Protein AF-A0A7S3Y9H9-F1 (afdb_monomer)

Mean predicted aligned error: 19.52 Å

Structure (mmCIF, N/CA/C/O backbone):
data_AF-A0A7S3Y9H9-F1
#
_entry.id   AF-A0A7S3Y9H9-F1
#
loop_
_atom_site.group_PDB
_atom_site.id
_atom_site.type_symbol
_atom_site.label_atom_id
_atom_site.label_alt_id
_atom_site.label_comp_id
_atom_site.label_asym_id
_atom_site.label_entity_id
_atom_site.label_seq_id
_atom_site.pdbx_PDB_ins_code
_atom_site.Cartn_x
_atom_site.Cartn_y
_atom_site.Cartn_z
_atom_site.occupancy
_atom_site.B_iso_or_equiv
_atom_site.auth_seq_id
_atom_site.auth_comp_id
_atom_site.auth_asym_id
_atom_site.auth_atom_id
_atom_site.pdbx_PDB_model_num
ATOM 1 N N . ALA A 1 1 ? 0.035 -16.323 -40.260 1.00 62.28 1 ALA A N 1
ATOM 2 C CA . ALA A 1 1 ? 1.229 -15.879 -39.501 1.00 62.28 1 ALA A CA 1
ATOM 3 C C . ALA A 1 1 ? 1.495 -14.368 -39.614 1.00 62.28 1 ALA A C 1
ATOM 5 O O . ALA A 1 1 ? 1.525 -13.702 -38.590 1.00 62.28 1 ALA A O 1
ATOM 6 N N . ALA A 1 2 ? 1.652 -13.797 -40.819 1.00 71.00 2 ALA A N 1
ATOM 7 C CA . ALA A 1 2 ? 1.959 -12.364 -40.986 1.00 71.00 2 ALA A CA 1
ATOM 8 C C . ALA A 1 2 ? 0.822 -11.409 -40.556 1.00 71.00 2 ALA A C 1
ATOM 10 O O . ALA A 1 2 ? 1.092 -10.359 -39.986 1.00 71.00 2 ALA A O 1
ATOM 11 N N . A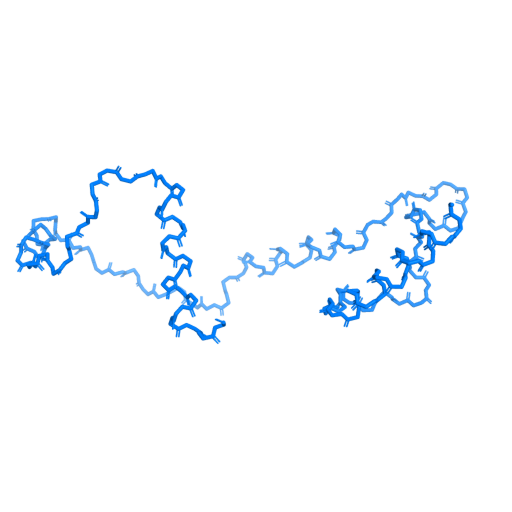LA A 1 3 ? -0.442 -11.785 -40.783 1.00 74.94 3 ALA A N 1
ATOM 12 C CA . ALA A 1 3 ? -1.603 -11.001 -40.348 1.00 74.94 3 ALA A CA 1
ATOM 13 C C . ALA A 1 3 ? -1.693 -10.898 -38.815 1.00 74.94 3 ALA A C 1
ATOM 15 O O . ALA A 1 3 ? -1.714 -9.794 -38.288 1.00 74.94 3 ALA A O 1
ATOM 16 N N . VAL A 1 4 ? -1.586 -12.035 -38.121 1.00 76.75 4 VAL A N 1
ATOM 17 C CA . VAL A 1 4 ? -1.573 -12.121 -36.648 1.00 76.75 4 VAL A CA 1
ATOM 18 C C . VAL A 1 4 ? -0.434 -11.297 -36.039 1.00 76.75 4 VAL A C 1
ATOM 20 O O . VAL A 1 4 ? -0.627 -10.609 -35.046 1.00 76.75 4 VAL A O 1
ATOM 23 N N . ARG A 1 5 ? 0.756 -11.296 -36.662 1.00 70.69 5 ARG A N 1
ATOM 24 C CA . ARG A 1 5 ? 1.881 -10.453 -36.215 1.00 70.69 5 ARG A CA 1
ATOM 25 C C . ARG A 1 5 ? 1.589 -8.955 -36.335 1.00 70.69 5 ARG A C 1
ATOM 27 O O . ARG A 1 5 ? 2.004 -8.197 -35.466 1.00 70.69 5 ARG A O 1
ATOM 34 N N . ARG A 1 6 ? 0.895 -8.520 -37.393 1.00 79.62 6 ARG A N 1
ATOM 35 C CA . ARG A 1 6 ? 0.515 -7.106 -37.574 1.00 79.62 6 ARG A CA 1
ATOM 36 C C . ARG A 1 6 ? -0.549 -6.677 -36.577 1.00 79.62 6 ARG A C 1
ATOM 38 O O . ARG A 1 6 ? -0.450 -5.588 -36.030 1.00 79.62 6 ARG A O 1
ATOM 45 N N . GLU A 1 7 ? -1.519 -7.543 -36.328 1.00 80.50 7 GLU A N 1
ATOM 46 C CA . GLU A 1 7 ? -2.585 -7.307 -35.360 1.00 80.50 7 GLU A CA 1
ATOM 47 C C . GLU A 1 7 ? -2.033 -7.229 -33.933 1.00 80.50 7 GLU A C 1
ATOM 49 O O . GLU A 1 7 ? -2.288 -6.255 -33.232 1.00 80.50 7 GLU A O 1
ATOM 54 N N . ALA A 1 8 ? -1.155 -8.162 -33.552 1.00 73.44 8 ALA A N 1
ATOM 55 C CA . ALA A 1 8 ? -0.453 -8.116 -32.273 1.00 73.44 8 ALA A CA 1
ATOM 56 C C . ALA A 1 8 ? 0.400 -6.845 -32.123 1.00 73.44 8 ALA A C 1
ATOM 58 O O . ALA A 1 8 ? 0.405 -6.236 -31.060 1.00 73.44 8 ALA A O 1
ATOM 59 N N . ALA A 1 9 ? 1.090 -6.407 -33.182 1.00 74.88 9 ALA A N 1
ATOM 60 C CA . ALA A 1 9 ? 1.891 -5.183 -33.155 1.00 74.88 9 ALA A CA 1
ATOM 61 C C . ALA A 1 9 ? 1.039 -3.905 -33.067 1.00 74.88 9 ALA A C 1
ATOM 63 O O . ALA A 1 9 ? 1.452 -2.948 -32.414 1.00 74.88 9 ALA A O 1
ATOM 64 N N . ALA A 1 10 ? -0.129 -3.878 -33.716 1.00 78.94 10 ALA A N 1
ATOM 65 C CA . ALA A 1 10 ? -1.079 -2.774 -33.612 1.00 78.94 10 ALA A CA 1
ATOM 66 C C . ALA A 1 10 ? -1.677 -2.704 -32.202 1.00 78.94 10 ALA A C 1
ATOM 68 O O . ALA A 1 10 ? -1.693 -1.636 -31.594 1.00 78.94 10 ALA A O 1
ATOM 69 N N . TRP A 1 11 ? -2.068 -3.858 -31.657 1.00 77.06 11 TRP A N 1
ATOM 70 C CA . TRP A 1 11 ? -2.565 -3.983 -30.292 1.00 77.06 11 TRP A CA 1
ATOM 71 C C . TRP A 1 11 ? -1.518 -3.534 -29.263 1.00 77.06 11 TRP A C 1
ATOM 73 O O . TRP A 1 11 ? -1.829 -2.711 -28.404 1.00 77.06 11 TRP A O 1
ATOM 83 N N . LEU A 1 12 ? -0.262 -3.985 -29.395 1.00 75.81 12 LEU A N 1
ATOM 84 C CA . LEU A 1 12 ? 0.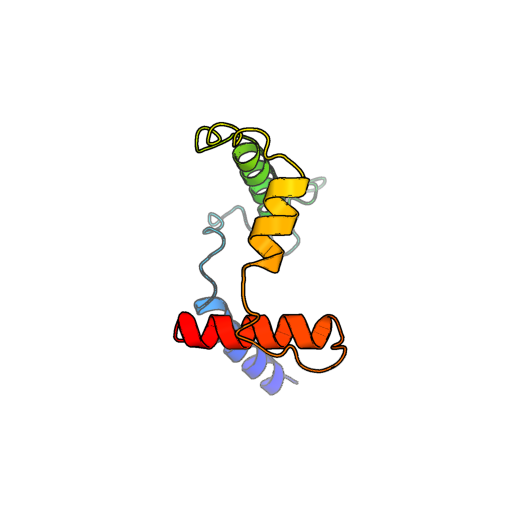825 -3.596 -28.490 1.00 75.81 12 LEU A CA 1
ATOM 85 C C . LEU A 1 12 ? 1.060 -2.082 -28.501 1.00 75.81 12 LEU A C 1
ATOM 87 O O . LEU A 1 12 ? 1.324 -1.497 -27.461 1.00 75.81 12 LEU A O 1
ATOM 91 N N . ARG A 1 13 ? 0.968 -1.449 -29.675 1.00 74.00 13 ARG A N 1
ATOM 92 C CA . ARG A 1 13 ? 1.229 -0.015 -29.837 1.00 74.00 13 ARG A CA 1
ATOM 93 C C . ARG A 1 13 ? 0.201 0.829 -29.085 1.00 74.00 13 ARG A C 1
ATOM 95 O O . ARG A 1 13 ? 0.591 1.662 -28.281 1.00 74.00 13 ARG A O 1
ATOM 102 N N . VAL A 1 14 ? -1.083 0.511 -29.255 1.00 77.12 14 VAL A N 1
ATOM 103 C CA . VAL A 1 14 ? -2.187 1.172 -28.537 1.00 77.12 14 VAL A CA 1
ATOM 104 C C . VAL A 1 14 ? -2.022 1.047 -27.021 1.00 77.12 14 VAL A C 1
ATOM 106 O O . VAL A 1 14 ? -2.234 2.009 -26.293 1.00 77.12 14 VAL A O 1
ATOM 109 N N . HIS A 1 15 ? -1.608 -0.125 -26.537 1.00 66.56 15 HIS A N 1
ATOM 110 C CA . HIS A 1 15 ? -1.488 -0.362 -25.098 1.00 66.56 15 HIS A CA 1
ATOM 111 C C . HIS A 1 15 ? -0.224 0.259 -24.499 1.00 66.56 15 HIS A C 1
ATOM 113 O O . HIS A 1 15 ? -0.247 0.688 -23.349 1.00 66.56 15 HIS A O 1
ATOM 119 N N . LEU A 1 16 ? 0.867 0.350 -25.264 1.00 65.81 16 LEU A N 1
ATOM 120 C CA . LEU A 1 16 ? 2.094 1.011 -24.818 1.00 65.81 16 LEU A CA 1
ATOM 121 C C . LEU A 1 16 ? 1.962 2.540 -24.784 1.00 65.81 16 LEU A C 1
ATOM 123 O O . LEU A 1 16 ? 2.590 3.160 -23.931 1.00 65.81 16 LEU A O 1
ATOM 127 N N . ASP A 1 17 ? 1.106 3.133 -25.623 1.00 61.97 17 ASP A N 1
ATOM 128 C CA . ASP A 1 17 ? 0.815 4.576 -25.606 1.00 61.97 17 ASP A CA 1
ATOM 129 C C . ASP A 1 17 ? 0.089 5.027 -24.320 1.00 61.97 17 ASP A C 1
ATOM 131 O O . ASP A 1 17 ? 0.054 6.215 -24.003 1.00 61.97 17 ASP A O 1
ATOM 135 N N . HIS A 1 18 ? -0.503 4.093 -23.565 1.00 57.78 18 HIS A N 1
ATOM 136 C CA . HIS A 1 18 ? -1.203 4.364 -22.301 1.00 57.78 18 HIS A CA 1
ATOM 137 C C . HIS A 1 18 ? -0.352 4.067 -21.064 1.00 57.78 18 HIS A C 1
ATOM 139 O O . HIS A 1 18 ? -0.735 4.426 -19.949 1.00 57.78 18 HIS A O 1
ATOM 145 N N . VAL A 1 19 ? 0.814 3.441 -21.241 1.00 57.06 19 VAL A N 1
ATOM 146 C CA . VAL A 1 19 ? 1.775 3.276 -20.154 1.00 57.06 19 VAL A CA 1
ATOM 147 C C . VAL A 1 19 ? 2.535 4.596 -20.024 1.00 57.06 19 VAL A C 1
ATOM 149 O O . VAL A 1 19 ? 3.247 4.967 -20.959 1.00 57.06 19 VAL A O 1
ATOM 152 N N . PRO A 1 20 ? 2.433 5.325 -18.894 1.00 50.91 20 PRO A N 1
ATOM 153 C CA . PRO A 1 20 ? 3.272 6.494 -18.680 1.00 50.91 20 PRO A CA 1
ATOM 154 C C . PRO A 1 20 ? 4.726 6.053 -18.831 1.00 50.91 20 PRO A C 1
ATOM 156 O O . PRO A 1 20 ? 5.171 5.139 -18.133 1.00 50.91 20 PRO A O 1
ATOM 159 N N . ALA A 1 21 ? 5.435 6.659 -19.789 1.00 52.03 21 ALA A N 1
ATOM 160 C CA . ALA A 1 21 ? 6.800 6.288 -20.125 1.00 52.03 21 ALA A CA 1
ATOM 161 C C . ALA A 1 21 ? 7.615 6.157 -18.834 1.00 52.03 21 ALA A C 1
ATOM 163 O O . ALA A 1 21 ? 7.779 7.126 -18.084 1.00 52.03 21 ALA A O 1
ATOM 164 N N . LEU A 1 22 ? 8.115 4.953 -18.550 1.00 51.25 22 LEU A N 1
ATOM 165 C CA . LEU A 1 22 ? 9.048 4.704 -17.457 1.00 51.25 22 LEU A CA 1
ATOM 166 C C . LEU A 1 22 ? 10.397 5.351 -17.819 1.00 51.25 22 LEU A C 1
ATOM 168 O O . LEU A 1 22 ? 11.373 4.668 -18.084 1.00 51.25 22 LEU A O 1
ATOM 172 N N . ALA A 1 23 ? 10.437 6.687 -17.781 1.00 48.81 23 ALA A N 1
ATOM 173 C CA . ALA A 1 23 ? 11.408 7.584 -18.417 1.00 48.81 23 ALA A CA 1
ATOM 174 C C . ALA A 1 23 ? 11.599 7.392 -19.934 1.00 48.81 23 ALA A C 1
ATOM 176 O O . ALA A 1 23 ? 11.601 6.268 -20.432 1.00 48.81 23 ALA A O 1
ATOM 177 N N . PRO A 1 24 ? 11.835 8.487 -20.678 1.00 50.91 24 PRO A N 1
ATOM 178 C CA . PRO A 1 24 ? 12.507 8.373 -21.961 1.00 50.91 24 PRO A CA 1
ATOM 179 C C . PRO A 1 24 ? 13.876 7.730 -21.715 1.00 50.91 24 PRO A C 1
ATOM 181 O O . PRO A 1 24 ? 14.655 8.213 -20.894 1.00 50.91 24 PRO A O 1
ATOM 184 N N . VAL A 1 25 ? 14.156 6.610 -22.381 1.00 53.72 25 VAL A N 1
ATOM 185 C CA . VAL A 1 25 ? 15.542 6.166 -22.512 1.00 53.72 25 VAL A CA 1
ATOM 186 C C . VAL A 1 25 ? 16.162 7.083 -23.554 1.00 53.72 25 VAL A C 1
ATOM 188 O O . VAL A 1 25 ? 15.656 7.154 -24.675 1.00 53.72 25 VAL A O 1
ATOM 191 N N . GLU A 1 26 ? 17.204 7.820 -23.174 1.00 54.81 26 GLU A N 1
ATOM 192 C CA . GLU A 1 26 ? 17.926 8.699 -24.092 1.00 54.81 26 GLU A CA 1
ATOM 193 C C . GLU A 1 26 ? 18.312 7.910 -25.359 1.00 54.81 26 GLU A C 1
ATOM 195 O O . GLU A 1 26 ? 18.782 6.765 -25.250 1.00 54.81 26 GLU A O 1
ATOM 200 N N . PRO A 1 27 ? 18.080 8.460 -26.567 1.00 48.84 27 PRO A N 1
ATOM 201 C CA . PRO A 1 27 ? 18.348 7.771 -27.824 1.00 48.84 27 PRO A CA 1
ATOM 202 C C . PRO A 1 27 ? 19.857 7.517 -27.966 1.00 48.84 27 PRO A C 1
ATOM 204 O O . PRO A 1 27 ? 20.621 8.361 -28.418 1.00 48.84 27 PRO A O 1
ATOM 207 N N . GLY A 1 28 ? 20.286 6.336 -27.521 1.00 52.94 28 GLY A N 1
ATOM 208 C CA . GLY A 1 28 ? 21.687 5.914 -27.423 1.00 52.94 28 GLY A CA 1
ATOM 209 C C . GLY A 1 28 ? 21.958 4.936 -26.272 1.00 52.94 28 GLY A C 1
ATOM 210 O O . GLY A 1 28 ? 22.958 4.218 -26.297 1.00 52.94 28 GLY A O 1
ATOM 211 N N . GLU A 1 29 ? 21.063 4.862 -25.283 1.00 54.69 29 GLU A N 1
ATOM 212 C CA . GLU A 1 29 ? 21.235 4.030 -24.081 1.00 54.69 29 GLU A CA 1
ATOM 213 C C . GLU A 1 29 ? 20.363 2.758 -24.087 1.00 54.69 29 GLU A C 1
ATOM 215 O O . GLU A 1 29 ? 20.616 1.819 -23.330 1.00 54.69 29 GLU A O 1
ATOM 220 N N . TRP A 1 30 ? 19.368 2.683 -24.978 1.00 55.78 30 TRP A N 1
ATOM 221 C CA . TRP A 1 30 ? 18.503 1.513 -25.123 1.00 55.78 30 TRP A CA 1
ATOM 222 C C . TRP A 1 30 ? 19.077 0.499 -26.118 1.00 55.78 30 TRP A C 1
ATOM 224 O O . TRP A 1 30 ? 19.083 0.728 -27.327 1.00 55.78 30 TRP A O 1
ATOM 234 N N . TRP A 1 31 ? 19.512 -0.654 -25.608 1.00 60.81 31 TRP A N 1
ATOM 235 C CA . TRP A 1 31 ? 19.933 -1.801 -26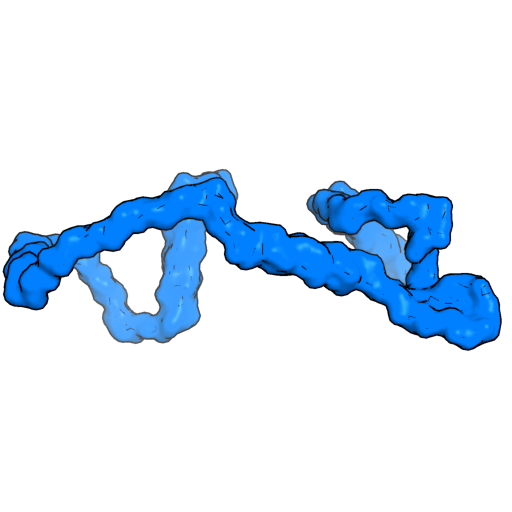.415 1.00 60.81 31 TRP A CA 1
ATOM 236 C C . TRP A 1 31 ? 18.896 -2.923 -26.262 1.00 60.81 31 TRP A C 1
ATOM 238 O O . TRP A 1 31 ? 18.692 -3.374 -25.134 1.00 60.81 31 TRP A O 1
ATOM 248 N N . PRO A 1 32 ? 18.261 -3.416 -27.344 1.00 57.88 32 PRO A N 1
ATOM 249 C CA . PRO A 1 32 ? 17.237 -4.467 -27.257 1.00 57.88 32 PRO A CA 1
ATOM 250 C C . PRO A 1 32 ? 17.727 -5.760 -26.587 1.00 57.88 32 PRO A C 1
ATOM 252 O O . PRO A 1 32 ? 16.953 -6.456 -25.941 1.00 57.88 32 PRO A O 1
ATOM 255 N N . GLU A 1 33 ? 19.024 -6.059 -26.698 1.00 61.50 33 GLU A N 1
ATOM 256 C CA . GLU A 1 33 ? 19.671 -7.219 -26.063 1.00 61.50 33 GLU A CA 1
ATOM 257 C C . GLU A 1 33 ? 20.342 -6.876 -24.716 1.00 61.50 33 GLU A C 1
ATOM 259 O O . GLU A 1 33 ? 21.021 -7.708 -24.112 1.00 61.50 33 GLU A O 1
ATOM 264 N N . GLY A 1 34 ? 20.214 -5.625 -24.260 1.00 57.25 34 GLY A N 1
ATOM 265 C CA . GLY A 1 34 ? 20.862 -5.082 -23.062 1.00 57.25 34 GLY A CA 1
ATOM 266 C C . GLY A 1 34 ? 22.394 -5.046 -23.110 1.00 57.25 34 GLY A C 1
ATOM 267 O O . GLY A 1 34 ? 23.025 -4.740 -22.100 1.00 57.25 34 GLY A O 1
ATOM 268 N N . ARG A 1 35 ? 23.004 -5.344 -24.264 1.00 58.62 35 ARG A N 1
ATOM 269 C CA . ARG A 1 35 ? 24.446 -5.233 -24.516 1.00 58.62 35 ARG A CA 1
ATOM 270 C C . ARG A 1 35 ? 24.715 -4.067 -25.461 1.00 58.62 35 ARG A C 1
ATOM 272 O O . ARG A 1 35 ? 24.176 -4.028 -26.561 1.00 58.62 35 ARG A O 1
ATOM 279 N N . GLY A 1 36 ? 25.564 -3.136 -25.032 1.00 61.88 36 GLY A N 1
ATOM 280 C CA . GLY A 1 36 ? 26.093 -2.094 -25.913 1.00 61.88 36 GLY A CA 1
ATOM 281 C C . GLY A 1 36 ? 27.034 -2.660 -26.992 1.00 61.88 36 GLY A C 1
ATOM 282 O O . GLY A 1 36 ? 27.48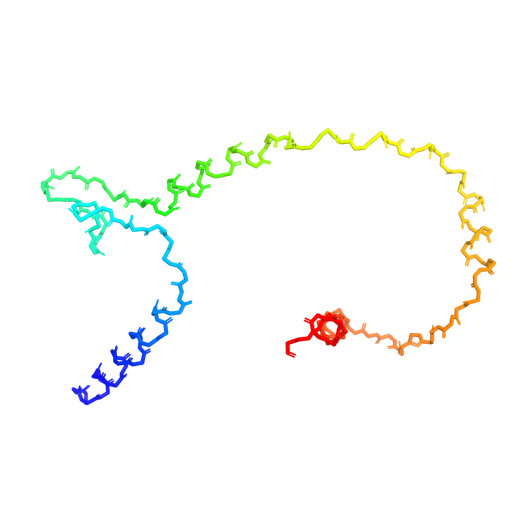1 -3.803 -26.878 1.00 61.88 36 GLY A O 1
ATOM 283 N N . PRO A 1 37 ? 27.377 -1.877 -28.030 1.00 57.72 37 PRO A N 1
AT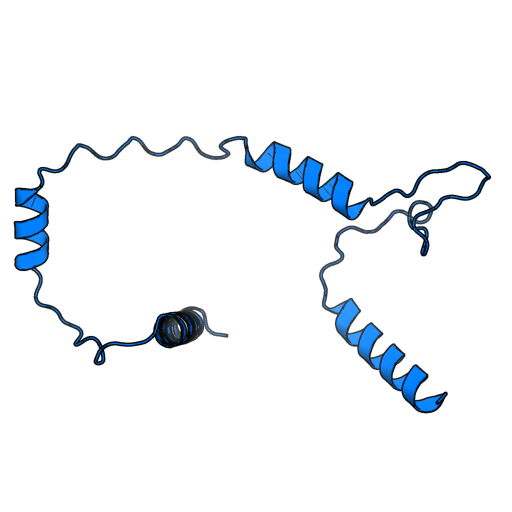OM 284 C CA . PRO A 1 37 ? 28.213 -2.322 -29.134 1.00 57.72 37 PRO A CA 1
ATOM 285 C C . PRO A 1 37 ? 29.659 -2.507 -28.658 1.00 57.72 37 PRO A C 1
ATOM 287 O O . PRO A 1 37 ? 30.264 -1.599 -28.087 1.00 57.72 37 PRO A O 1
ATOM 290 N N . GLY A 1 38 ? 30.215 -3.696 -28.902 1.00 59.06 38 GLY A N 1
ATOM 291 C CA . GLY A 1 38 ? 31.623 -4.022 -28.670 1.00 59.06 38 GLY A CA 1
ATOM 292 C C . GLY A 1 38 ? 31.845 -5.344 -27.917 1.00 59.06 38 GLY A C 1
ATOM 293 O O . GLY A 1 38 ? 31.009 -5.753 -27.107 1.00 59.06 38 GLY A O 1
ATOM 294 N N . PRO A 1 39 ? 32.974 -6.035 -28.159 1.00 54.56 39 PRO A N 1
ATOM 295 C CA . PRO A 1 39 ? 33.309 -7.261 -27.445 1.00 54.56 39 PRO A CA 1
ATOM 296 C C . PRO A 1 39 ? 33.568 -6.971 -25.955 1.00 54.56 39 PRO A C 1
ATOM 298 O O . PRO A 1 39 ? 34.315 -6.059 -25.610 1.00 54.56 39 PRO A O 1
ATOM 301 N N . GLY A 1 40 ? 32.943 -7.752 -25.067 1.00 62.91 40 GLY A N 1
ATOM 302 C CA . GLY A 1 40 ? 33.197 -7.712 -23.618 1.00 62.91 40 GLY A CA 1
ATOM 303 C C . GLY A 1 40 ? 32.313 -6.775 -22.781 1.00 62.91 40 GLY A C 1
ATOM 304 O O . GLY A 1 40 ? 32.562 -6.631 -21.586 1.00 62.91 40 GLY A O 1
ATOM 305 N N . ARG A 1 41 ? 31.274 -6.146 -23.347 1.00 64.31 41 ARG A N 1
ATOM 306 C CA . ARG A 1 41 ? 30.358 -5.289 -22.569 1.00 64.31 41 ARG A CA 1
ATOM 307 C C . ARG A 1 41 ? 29.254 -6.119 -21.896 1.00 64.31 41 ARG A C 1
ATOM 309 O O . ARG A 1 41 ? 28.549 -6.886 -22.550 1.00 64.31 41 ARG A O 1
ATOM 316 N N . GLN A 1 42 ? 29.148 -5.975 -20.573 1.00 65.00 42 GLN A N 1
ATOM 317 C CA . GLN A 1 42 ? 28.179 -6.664 -19.714 1.00 65.00 42 GLN A CA 1
ATOM 318 C C . GLN A 1 42 ? 26.756 -6.139 -19.946 1.00 65.00 42 GLN A C 1
ATOM 320 O O . GLN A 1 42 ? 26.568 -4.996 -20.362 1.00 65.00 42 GLN A O 1
ATOM 325 N N . PHE A 1 43 ? 25.763 -6.989 -19.681 1.00 69.44 43 PHE A N 1
ATOM 326 C CA . PHE A 1 43 ? 24.355 -6.606 -19.724 1.00 69.44 43 PHE A CA 1
ATOM 327 C C . PHE A 1 43 ? 24.087 -5.470 -18.730 1.00 69.44 43 PHE A C 1
ATOM 329 O O . PHE A 1 43 ? 24.442 -5.592 -17.556 1.00 69.44 43 PHE A O 1
ATOM 336 N N . ARG A 1 44 ? 23.449 -4.391 -19.190 1.00 69.88 44 ARG A N 1
ATOM 337 C CA . ARG A 1 44 ? 23.064 -3.254 -18.349 1.00 69.88 44 ARG A CA 1
ATOM 338 C C . ARG A 1 44 ? 21.546 -3.116 -18.319 1.00 69.88 44 ARG A C 1
ATOM 340 O O . ARG A 1 44 ? 20.919 -2.970 -19.365 1.00 69.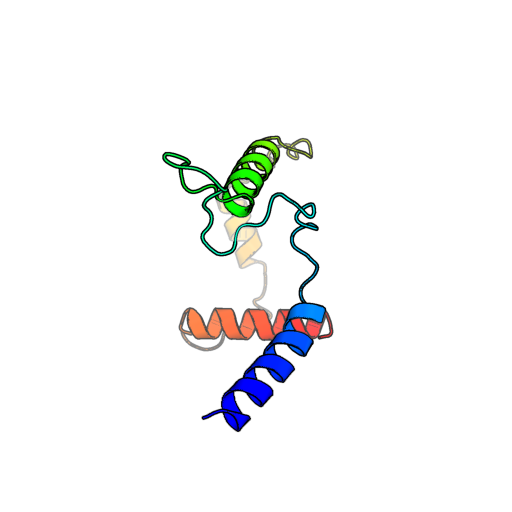88 44 ARG A O 1
ATOM 347 N N . ASN A 1 45 ? 20.963 -3.150 -17.120 1.00 76.31 45 ASN A N 1
ATOM 348 C CA . ASN A 1 45 ? 19.525 -2.992 -16.913 1.00 76.31 45 ASN A CA 1
ATOM 349 C C . ASN A 1 45 ? 19.223 -1.598 -16.331 1.00 76.31 45 ASN A C 1
ATOM 351 O O . ASN A 1 45 ? 19.241 -1.440 -15.108 1.00 76.31 45 ASN A O 1
ATOM 355 N N . PRO A 1 46 ? 18.919 -0.592 -17.172 1.00 73.19 46 PRO A N 1
ATOM 356 C CA . PRO A 1 46 ? 18.674 0.773 -16.706 1.00 73.19 46 PRO A CA 1
ATOM 357 C C . PRO A 1 46 ? 17.445 0.872 -15.788 1.00 73.19 46 PRO A C 1
ATOM 359 O O . PRO A 1 46 ? 17.411 1.699 -14.877 1.00 73.19 46 PRO A O 1
ATOM 362 N N . SER A 1 47 ? 16.442 0.007 -15.970 1.00 72.44 47 SER A N 1
ATOM 363 C CA . SER A 1 47 ? 15.263 -0.041 -15.100 1.00 72.44 47 SER A CA 1
ATOM 364 C C . SER A 1 47 ? 15.605 -0.543 -13.696 1.00 72.44 47 SER A C 1
ATOM 366 O O . SER A 1 47 ? 15.077 -0.009 -12.721 1.00 72.44 47 SER A O 1
ATOM 368 N N . LEU A 1 48 ? 16.504 -1.526 -13.582 1.00 77.50 48 LEU A N 1
ATOM 369 C CA . LEU A 1 48 ? 16.991 -2.032 -12.297 1.00 77.50 48 LEU A CA 1
ATOM 370 C C . LEU A 1 48 ? 17.855 -0.992 -11.582 1.00 77.50 48 LEU A C 1
ATOM 372 O O . LEU A 1 48 ? 17.617 -0.715 -10.412 1.00 77.50 48 LEU A O 1
ATOM 376 N N . GLU A 1 49 ? 18.800 -0.375 -12.290 1.00 82.00 49 GLU A N 1
ATOM 377 C CA . GLU A 1 49 ? 19.639 0.695 -11.734 1.00 82.00 49 GLU A CA 1
ATOM 378 C C . GLU A 1 49 ? 18.781 1.844 -11.198 1.00 82.00 49 GLU A C 1
ATOM 380 O O . GLU A 1 49 ? 18.966 2.321 -10.075 1.00 82.00 49 GLU A O 1
ATOM 385 N N . ARG A 1 50 ? 17.774 2.254 -11.978 1.00 79.25 50 ARG A N 1
ATOM 386 C CA . ARG A 1 50 ? 16.822 3.272 -11.546 1.00 79.25 50 ARG A CA 1
ATOM 387 C C . ARG A 1 50 ? 16.034 2.799 -10.332 1.00 79.25 50 ARG A C 1
ATOM 389 O O . ARG A 1 50 ? 15.940 3.545 -9.365 1.00 79.25 50 ARG A O 1
ATOM 396 N N . TRP A 1 51 ? 15.492 1.583 -10.344 1.00 74.31 51 TRP A N 1
ATOM 397 C CA . TRP A 1 51 ? 14.778 1.012 -9.200 1.00 74.31 51 TRP A CA 1
ATOM 398 C C . TRP A 1 51 ? 15.618 1.046 -7.917 1.00 74.31 51 TRP A C 1
ATOM 400 O O . TRP A 1 51 ? 15.136 1.506 -6.879 1.00 74.31 51 TRP A O 1
ATOM 410 N N . GLU A 1 52 ? 16.883 0.636 -7.987 1.00 84.56 52 GLU A N 1
ATOM 411 C CA . GLU A 1 52 ? 17.811 0.675 -6.855 1.00 84.56 52 GLU A CA 1
ATOM 412 C C . GLU A 1 52 ? 18.047 2.108 -6.357 1.00 84.56 52 GLU A C 1
ATOM 414 O O . GLU A 1 52 ? 17.940 2.364 -5.152 1.00 84.56 52 GLU A O 1
ATOM 419 N N . ALA A 1 53 ? 18.249 3.065 -7.266 1.00 85.50 53 ALA A N 1
ATOM 420 C CA . ALA A 1 53 ? 18.384 4.480 -6.924 1.00 85.50 53 ALA A CA 1
ATOM 421 C C . ALA A 1 53 ? 17.118 5.045 -6.246 1.00 85.50 53 ALA A C 1
ATOM 423 O O . ALA A 1 53 ? 17.203 5.755 -5.238 1.00 85.50 53 ALA A O 1
ATOM 424 N N . LEU A 1 54 ? 15.924 4.696 -6.741 1.00 80.94 54 LEU A N 1
ATOM 425 C CA . LEU A 1 54 ? 14.658 5.113 -6.128 1.00 80.94 54 LEU A CA 1
ATOM 426 C C . LEU A 1 54 ? 14.428 4.441 -4.768 1.00 80.94 54 LEU A C 1
ATOM 428 O O . LEU A 1 54 ? 13.798 5.025 -3.887 1.00 80.94 54 LEU A O 1
ATOM 432 N N . ARG A 1 55 ? 14.938 3.231 -4.562 1.00 81.62 55 ARG A N 1
ATOM 433 C CA . ARG A 1 55 ? 14.806 2.529 -3.285 1.00 81.62 55 ARG A CA 1
ATOM 434 C C . ARG A 1 55 ? 15.667 3.160 -2.194 1.00 81.62 55 ARG A C 1
ATOM 436 O O . ARG A 1 55 ? 15.253 3.181 -1.035 1.00 81.62 55 ARG A O 1
ATOM 443 N N . LEU A 1 56 ? 16.835 3.698 -2.546 1.00 83.06 56 LEU A N 1
ATOM 444 C CA . LEU A 1 56 ? 17.696 4.415 -1.602 1.00 83.06 56 LEU A CA 1
ATOM 445 C C . LEU A 1 56 ? 17.005 5.664 -1.037 1.00 83.06 56 LEU A C 1
ATOM 447 O O . LEU A 1 56 ? 17.044 5.877 0.173 1.00 83.06 56 LEU A O 1
ATOM 451 N N . ARG A 1 57 ? 16.290 6.433 -1.870 1.00 78.44 57 ARG A N 1
ATOM 452 C CA . ARG A 1 57 ? 15.529 7.612 -1.405 1.00 78.44 57 ARG A CA 1
ATOM 453 C C . ARG A 1 57 ? 14.311 7.255 -0.546 1.00 78.44 57 ARG A C 1
ATOM 455 O O . ARG A 1 57 ? 13.959 8.026 0.332 1.00 78.44 57 ARG A O 1
ATOM 462 N N . TRP A 1 58 ? 13.679 6.096 -0.751 1.00 73.31 58 TRP A N 1
ATOM 463 C CA . TRP A 1 58 ? 12.521 5.671 0.054 1.00 73.31 58 TRP A CA 1
ATOM 464 C C . TRP A 1 58 ? 12.882 5.288 1.489 1.00 73.31 58 TRP A C 1
ATOM 466 O O . TRP A 1 58 ? 12.013 5.254 2.355 1.00 73.31 58 TRP A O 1
ATOM 476 N N . ARG A 1 59 ? 14.161 5.000 1.757 1.00 69.62 59 ARG A N 1
ATOM 477 C CA . ARG A 1 59 ? 14.654 4.768 3.121 1.00 69.62 59 ARG A CA 1
ATOM 478 C C . ARG A 1 59 ? 14.789 6.057 3.929 1.00 69.62 59 ARG A C 1
ATOM 480 O O . ARG A 1 59 ? 14.979 5.980 5.138 1.00 69.62 59 ARG A O 1
ATOM 487 N N . VAL A 1 60 ? 14.718 7.216 3.279 1.00 73.62 60 VAL A N 1
ATOM 488 C CA . VAL A 1 60 ? 14.777 8.513 3.945 1.00 73.62 60 VAL A CA 1
ATOM 489 C C . VAL A 1 60 ? 13.352 8.894 4.352 1.00 73.62 60 VAL A C 1
ATOM 491 O O . VAL A 1 60 ? 12.493 9.017 3.477 1.00 73.62 60 VAL A O 1
ATOM 494 N N . PRO A 1 61 ? 13.062 9.074 5.652 1.00 62.75 61 PRO A N 1
ATOM 495 C CA . PRO A 1 61 ? 11.763 9.569 6.088 1.00 62.75 61 PRO A CA 1
ATOM 496 C C . PRO A 1 61 ? 11.521 10.958 5.484 1.00 62.75 61 PRO A C 1
ATOM 498 O O . PRO A 1 61 ? 12.218 11.912 5.814 1.00 62.75 61 PRO A O 1
ATOM 501 N N . VAL A 1 62 ? 10.553 11.065 4.571 1.00 67.75 62 VAL A N 1
ATOM 502 C CA . VAL A 1 62 ? 10.194 12.332 3.898 1.00 67.75 62 VAL A CA 1
ATOM 503 C C . VAL A 1 62 ? 9.381 13.242 4.825 1.00 67.75 62 VAL A C 1
ATOM 505 O O . VAL A 1 62 ? 9.379 14.459 4.674 1.00 67.75 62 VAL A O 1
ATOM 508 N N . VAL A 1 63 ? 8.711 12.649 5.814 1.00 75.31 63 VAL A N 1
ATOM 509 C CA . VAL A 1 63 ? 7.894 13.342 6.809 1.00 75.31 63 VAL A CA 1
ATOM 510 C C . VAL A 1 63 ? 8.405 12.938 8.193 1.00 75.31 63 VAL A C 1
ATOM 512 O O . VAL A 1 63 ? 8.670 11.746 8.402 1.00 75.31 63 VAL A O 1
ATOM 515 N N . PRO A 1 64 ? 8.559 13.880 9.143 1.00 73.50 64 PRO A N 1
ATOM 516 C CA . PRO A 1 64 ? 8.816 13.519 10.527 1.00 73.50 64 PRO A CA 1
ATOM 517 C C . PRO A 1 64 ? 7.730 12.549 10.987 1.00 73.50 64 PRO A C 1
ATOM 519 O O . PRO A 1 64 ? 6.538 12.821 10.831 1.00 73.50 64 PRO A O 1
ATOM 522 N N . ARG A 1 65 ? 8.138 11.393 11.522 1.00 68.38 65 ARG A N 1
ATOM 523 C CA . ARG A 1 65 ? 7.191 10.420 12.067 1.00 68.38 65 ARG A CA 1
ATOM 524 C C . ARG A 1 65 ? 6.330 11.149 13.108 1.00 68.38 65 ARG A C 1
ATOM 526 O O . ARG A 1 65 ? 6.914 11.799 13.979 1.00 68.38 65 ARG A O 1
ATOM 533 N N . PRO A 1 66 ? 4.988 11.065 13.040 1.00 74.12 66 PRO A N 1
ATOM 534 C CA . PRO A 1 66 ? 4.161 11.603 14.107 1.00 74.12 66 PRO A CA 1
ATOM 535 C C . PRO A 1 66 ? 4.618 10.999 15.443 1.00 74.12 66 PRO A C 1
ATOM 537 O O . PRO A 1 66 ? 5.083 9.849 15.461 1.00 74.12 66 PRO A O 1
ATOM 540 N N . PRO A 1 67 ? 4.549 11.765 16.546 1.00 82.44 67 PRO A N 1
ATOM 541 C CA . PRO A 1 67 ? 4.933 11.256 17.852 1.00 82.44 67 PRO A CA 1
ATOM 542 C C . PRO A 1 67 ? 4.189 9.949 18.123 1.00 82.44 67 PRO A C 1
ATOM 544 O O . PRO A 1 67 ? 3.037 9.783 17.712 1.00 82.44 67 PRO A O 1
ATOM 547 N N . ALA A 1 68 ? 4.869 9.002 18.773 1.00 79.75 68 ALA A N 1
ATOM 548 C CA . ALA A 1 68 ? 4.220 7.765 19.175 1.00 79.75 68 ALA A CA 1
ATOM 549 C C . ALA A 1 68 ? 2.968 8.116 19.998 1.00 79.75 68 ALA A C 1
ATOM 551 O O . ALA A 1 68 ? 3.061 8.978 20.880 1.00 79.75 68 ALA A O 1
ATOM 552 N N . PRO A 1 69 ? 1.807 7.503 19.707 1.00 78.25 69 PRO A N 1
ATOM 553 C CA . PRO A 1 69 ? 0.637 7.702 20.542 1.00 78.25 69 PRO A CA 1
ATOM 554 C C . PRO A 1 69 ? 0.972 7.282 21.981 1.00 78.25 69 PRO A C 1
ATOM 556 O O . PRO A 1 69 ? 1.805 6.388 22.178 1.00 78.25 69 PRO A O 1
ATOM 559 N N . PRO A 1 70 ? 0.361 7.926 22.988 1.00 86.25 70 PRO A N 1
ATOM 560 C CA . PRO A 1 70 ? 0.560 7.526 24.372 1.00 86.25 70 PRO A CA 1
ATOM 561 C C . PRO A 1 70 ? 0.171 6.049 24.551 1.00 86.25 70 PRO A C 1
ATOM 563 O O . PRO A 1 70 ? -0.734 5.574 23.856 1.00 86.25 70 PRO A O 1
ATOM 566 N N . PRO A 1 71 ? 0.833 5.313 25.463 1.00 86.69 71 PRO A N 1
ATOM 567 C CA . PR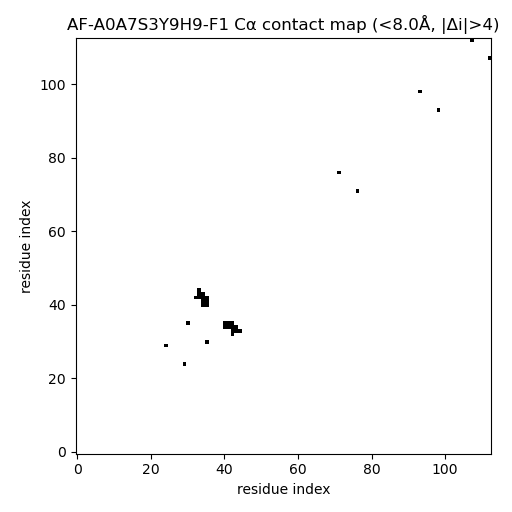O A 1 71 ? 0.403 3.971 25.828 1.00 86.69 71 PRO A CA 1
ATOM 568 C C . PRO A 1 71 ? -1.072 3.999 26.237 1.00 86.69 71 PRO A C 1
ATOM 570 O O . PRO A 1 71 ? -1.476 4.828 27.051 1.00 86.69 71 PRO A O 1
ATOM 573 N N . VAL A 1 72 ? -1.875 3.124 25.636 1.00 86.00 72 VAL A N 1
ATOM 574 C CA . VAL A 1 72 ? -3.279 2.941 26.008 1.00 86.00 72 VAL A CA 1
ATOM 575 C C . VAL A 1 72 ? -3.360 1.675 26.846 1.00 86.00 72 VAL A C 1
ATOM 577 O O . VAL A 1 72 ? -2.858 0.631 26.429 1.00 86.00 72 VAL A O 1
ATOM 580 N N . GLU A 1 73 ? -3.981 1.775 28.019 1.00 92.00 73 GLU A N 1
ATOM 581 C CA . GLU A 1 73 ? -4.213 0.626 28.892 1.00 92.00 73 GLU A CA 1
ATOM 582 C C . GLU A 1 73 ? -5.092 -0.411 28.192 1.00 92.00 73 GLU A C 1
ATOM 584 O O . GLU A 1 73 ? -6.100 -0.073 27.565 1.00 92.00 73 GLU A O 1
ATOM 589 N N . TYR A 1 74 ? -4.707 -1.682 28.307 1.00 83.94 74 TYR A N 1
ATOM 590 C CA . TYR A 1 74 ? -5.379 -2.784 27.619 1.00 83.94 74 TYR A CA 1
ATOM 591 C C . TYR A 1 74 ? -6.880 -2.830 27.940 1.00 83.94 74 TYR A C 1
ATOM 593 O O . TYR A 1 74 ? -7.705 -2.946 27.034 1.00 83.94 74 TYR A O 1
ATOM 601 N N . ASP A 1 75 ? -7.235 -2.643 29.211 1.00 89.25 75 ASP A N 1
ATOM 602 C CA . ASP A 1 75 ? -8.626 -2.679 29.665 1.00 89.25 75 ASP A CA 1
ATOM 603 C C . ASP A 1 75 ? -9.457 -1.534 29.067 1.00 89.25 75 ASP A C 1
ATOM 605 O O . ASP A 1 75 ? -10.583 -1.751 28.625 1.00 89.25 75 ASP A O 1
ATOM 609 N N . ALA A 1 76 ? -8.872 -0.340 28.906 1.00 85.25 76 ALA A N 1
ATOM 610 C CA . ALA A 1 76 ? -9.541 0.791 28.261 1.00 85.25 76 ALA A CA 1
ATOM 611 C C . ALA A 1 76 ? -9.834 0.528 26.770 1.00 85.25 76 ALA A C 1
ATOM 613 O O . ALA A 1 76 ? -10.837 1.006 26.231 1.00 85.25 76 ALA A O 1
ATOM 614 N N . VAL A 1 77 ? -8.983 -0.254 26.094 1.00 82.44 77 VAL A N 1
ATOM 615 C CA . VAL A 1 77 ? -9.229 -0.698 24.713 1.00 82.44 77 VAL A CA 1
ATOM 616 C C . VAL A 1 77 ? -10.393 -1.686 24.669 1.00 82.44 77 VAL A C 1
ATOM 618 O O . VAL A 1 77 ? -11.266 -1.557 23.811 1.00 82.44 77 VAL A O 1
ATOM 621 N N . VAL A 1 78 ? -10.429 -2.656 25.586 1.00 84.25 78 VAL A N 1
ATOM 622 C CA . VAL A 1 78 ? -11.503 -3.659 25.660 1.00 84.25 78 VAL A CA 1
ATOM 623 C C . VAL A 1 78 ? -12.848 -3.000 25.970 1.00 84.25 78 VAL A C 1
ATOM 625 O O . VAL A 1 78 ? -13.832 -3.274 25.277 1.00 84.25 78 VAL A O 1
ATOM 628 N N . ASP A 1 79 ? -12.889 -2.074 26.926 1.00 87.00 79 ASP A N 1
ATOM 629 C CA . ASP A 1 79 ? -14.089 -1.303 27.264 1.00 87.00 79 ASP A CA 1
ATOM 630 C C . ASP A 1 79 ? -14.558 -0.446 26.078 1.00 87.00 79 ASP A C 1
ATOM 632 O O . ASP A 1 79 ? -15.732 -0.462 25.710 1.00 87.00 79 ASP A O 1
ATOM 636 N N . GLY A 1 80 ? -13.635 0.236 25.392 1.00 84.69 80 GLY A N 1
ATOM 637 C CA . GLY A 1 80 ? -13.960 1.027 24.202 1.00 84.69 80 GLY A CA 1
ATOM 638 C C . GLY A 1 80 ? -14.469 0.190 23.020 1.00 84.69 80 GLY A C 1
ATOM 639 O O . GLY A 1 80 ? -15.368 0.622 22.293 1.00 84.69 80 GLY A O 1
ATOM 640 N N . LEU A 1 81 ? -13.919 -1.011 22.815 1.00 78.75 81 LEU A N 1
ATOM 641 C CA . LEU A 1 81 ? -14.355 -1.927 21.756 1.00 78.75 81 LEU A CA 1
ATOM 642 C C . LEU A 1 81 ? -15.685 -2.610 22.088 1.00 78.75 81 LEU A C 1
ATOM 644 O O . LEU A 1 81 ? -16.490 -2.826 21.184 1.00 78.75 81 LEU A O 1
ATOM 648 N N . SER A 1 82 ? -15.922 -2.939 23.356 1.00 79.50 82 SER A N 1
ATOM 649 C CA . SER A 1 82 ? -17.165 -3.567 23.818 1.00 79.50 82 SER A CA 1
ATOM 650 C C . SER A 1 82 ? -18.335 -2.582 23.899 1.00 79.50 82 SER A C 1
ATOM 652 O O . SER A 1 82 ? -19.468 -2.965 23.611 1.00 79.50 82 SER A O 1
ATOM 654 N N . ALA A 1 83 ? -18.070 -1.304 24.190 1.00 81.31 83 ALA A N 1
ATOM 655 C CA . ALA A 1 83 ? -19.063 -0.230 24.148 1.00 81.31 83 ALA A CA 1
ATOM 656 C C . ALA A 1 83 ? -19.546 0.099 22.723 1.00 81.31 83 ALA A C 1
ATOM 658 O O . ALA A 1 83 ? -20.593 0.727 22.543 1.00 81.31 83 ALA A O 1
ATOM 659 N N . ARG A 1 84 ? -18.806 -0.316 21.687 1.00 75.69 84 ARG A N 1
ATOM 660 C CA . ARG A 1 84 ? -19.227 -0.143 20.295 1.00 75.69 84 ARG A CA 1
ATOM 661 C C . ARG A 1 84 ? -20.185 -1.256 19.887 1.00 75.69 84 ARG A C 1
ATOM 663 O O . ARG A 1 84 ? -19.807 -2.414 19.729 1.00 75.69 84 ARG A O 1
ATOM 670 N N . VAL A 1 85 ? -21.431 -0.873 19.624 1.00 70.88 85 VAL A N 1
ATOM 671 C CA . VAL A 1 85 ? -22.407 -1.745 18.968 1.00 70.88 85 VAL A CA 1
ATOM 672 C C . VAL A 1 85 ? -21.898 -2.055 17.561 1.00 70.88 85 VAL A C 1
ATOM 674 O O . VAL A 1 85 ? -21.639 -1.146 16.773 1.00 70.88 85 VAL A O 1
ATOM 677 N N . ARG A 1 86 ? -21.741 -3.343 17.237 1.00 60.84 86 ARG A N 1
ATOM 678 C CA . ARG A 1 86 ? -21.440 -3.787 15.872 1.00 60.84 86 ARG A CA 1
ATOM 679 C C . ARG A 1 86 ? -22.591 -3.360 14.961 1.00 60.84 86 ARG A C 1
ATOM 681 O O . ARG A 1 86 ? -23.643 -3.987 14.968 1.00 60.84 86 ARG A O 1
ATOM 688 N N . THR A 1 87 ? -22.392 -2.300 14.186 1.00 63.28 87 THR A N 1
ATOM 689 C CA . THR A 1 87 ? -23.373 -1.823 13.198 1.00 63.28 87 THR A CA 1
ATOM 6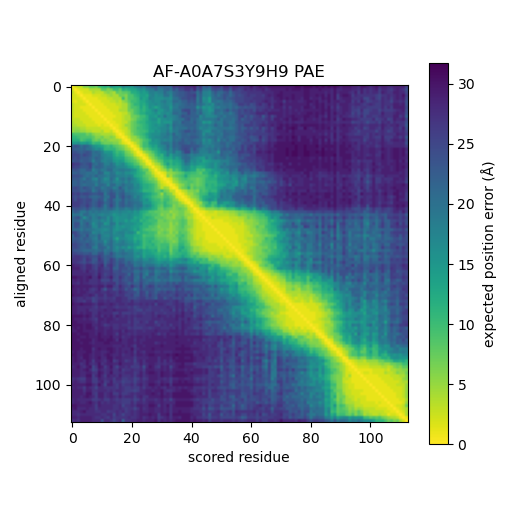90 C C . THR A 1 87 ? -23.408 -2.692 11.945 1.00 63.28 87 THR A C 1
ATOM 692 O O . THR A 1 87 ? -24.369 -2.633 11.188 1.00 63.28 87 THR A O 1
ATOM 695 N N . PHE A 1 88 ? -22.383 -3.523 11.741 1.00 57.03 88 PHE A N 1
ATOM 696 C CA . PHE A 1 88 ? -22.261 -4.398 10.585 1.00 57.03 88 PHE A CA 1
ATOM 697 C C . PHE A 1 88 ? -22.169 -5.851 11.038 1.00 57.03 88 PHE A C 1
ATOM 699 O O . PHE A 1 88 ? -21.311 -6.230 11.842 1.00 57.03 88 PHE A O 1
ATOM 706 N N . THR A 1 89 ? -23.076 -6.674 10.526 1.00 61.97 89 THR A N 1
ATOM 707 C CA . THR A 1 89 ? -22.983 -8.125 10.637 1.00 61.97 89 THR A CA 1
ATOM 708 C C . THR A 1 89 ? -21.968 -8.578 9.600 1.00 61.97 89 THR A C 1
ATOM 710 O O . THR A 1 89 ? -22.199 -8.426 8.404 1.00 61.97 89 THR A O 1
ATOM 713 N N . LEU A 1 90 ? -20.819 -9.094 10.042 1.00 58.84 90 LEU A N 1
ATOM 714 C CA . LEU A 1 90 ? -19.894 -9.721 9.106 1.00 58.84 90 LEU A CA 1
ATOM 715 C C . LEU A 1 90 ? -20.589 -10.944 8.489 1.00 58.84 90 LEU A C 1
ATOM 717 O O . LEU A 1 90 ? -21.203 -11.718 9.236 1.00 58.84 90 LEU A O 1
ATOM 721 N N . PRO A 1 91 ? -20.488 -11.144 7.164 1.00 60.69 91 PRO A N 1
ATOM 722 C CA . PRO A 1 91 ? -20.869 -12.403 6.548 1.00 60.69 91 PRO A CA 1
ATOM 723 C C . PRO A 1 91 ? -20.168 -13.562 7.269 1.00 60.69 91 PRO A C 1
ATOM 725 O O . PRO A 1 91 ? -19.069 -13.399 7.811 1.00 60.69 91 PRO A O 1
ATOM 728 N N . ALA A 1 92 ? -20.815 -14.729 7.318 1.00 66.94 92 ALA A N 1
ATOM 729 C CA . ALA A 1 92 ? -20.234 -15.945 7.889 1.00 66.94 92 ALA A CA 1
ATOM 730 C C . ALA A 1 92 ? -18.792 -16.165 7.395 1.00 66.94 92 ALA A C 1
ATOM 732 O O . ALA A 1 92 ? -18.462 -15.717 6.306 1.00 66.94 92 ALA A O 1
ATOM 733 N N . ARG A 1 93 ? -17.952 -16.859 8.188 1.00 69.19 93 ARG A N 1
ATOM 734 C CA . ARG A 1 93 ? -16.519 -17.136 7.918 1.00 69.19 93 ARG A CA 1
ATOM 735 C C . ARG A 1 93 ? -16.152 -17.055 6.425 1.00 69.19 93 ARG A C 1
ATOM 737 O O . ARG A 1 93 ? -16.350 -18.017 5.690 1.00 69.19 93 ARG A O 1
ATOM 744 N N . MET A 1 94 ? -15.602 -15.915 6.018 1.00 72.38 94 MET A N 1
ATOM 745 C CA . MET A 1 94 ? -15.152 -15.670 4.649 1.00 72.38 94 MET A CA 1
ATOM 746 C C . MET A 1 94 ? -13.700 -16.100 4.483 1.00 72.38 94 MET A C 1
ATOM 748 O O . MET A 1 94 ? -12.908 -16.037 5.433 1.00 72.38 94 MET A O 1
ATOM 752 N N . LYS A 1 95 ? -13.335 -16.548 3.280 1.00 80.00 95 LYS A N 1
ATOM 753 C CA . LYS A 1 95 ? -11.928 -16.771 2.950 1.00 80.00 95 LYS A CA 1
ATOM 754 C C . LYS A 1 95 ? -11.247 -15.414 2.784 1.00 80.00 95 LYS A C 1
ATOM 756 O O . LYS A 1 95 ? -11.884 -14.406 2.500 1.00 80.00 95 LYS A O 1
ATOM 761 N N . LEU A 1 96 ? -9.925 -15.394 2.944 1.00 68.56 96 LEU A N 1
ATOM 762 C CA . LEU A 1 96 ? -9.141 -14.171 2.760 1.00 68.56 96 LEU A CA 1
ATOM 763 C C . LEU A 1 96 ? -9.328 -13.567 1.357 1.00 68.56 96 LEU A C 1
ATOM 765 O O . LEU A 1 96 ? -9.351 -12.352 1.236 1.00 68.56 96 LEU A O 1
ATOM 769 N N . GLY A 1 97 ? -9.493 -14.404 0.325 1.00 84.94 97 GLY A N 1
ATOM 770 C CA . GLY A 1 97 ? -9.785 -13.946 -1.039 1.00 84.94 97 GLY A CA 1
ATOM 771 C C . GLY A 1 97 ? -11.074 -13.127 -1.109 1.00 84.94 97 GLY A C 1
ATOM 772 O O . GLY A 1 97 ? -11.036 -11.991 -1.560 1.00 84.94 97 GLY A O 1
ATOM 773 N N . ASP A 1 98 ? -12.161 -13.655 -0.544 1.00 79.62 98 ASP A N 1
ATOM 774 C CA . ASP A 1 98 ? -13.470 -12.989 -0.512 1.00 79.62 98 ASP A CA 1
ATOM 775 C C . ASP A 1 98 ? -13.413 -11.638 0.238 1.00 79.62 98 ASP A C 1
ATOM 777 O O . ASP A 1 98 ? -14.068 -10.673 -0.144 1.00 79.62 98 ASP A O 1
ATOM 781 N N . LEU A 1 99 ? -12.591 -11.539 1.295 1.00 79.81 99 LEU A N 1
ATOM 782 C CA . LEU A 1 99 ? -12.361 -10.280 2.018 1.00 79.81 99 LEU A CA 1
ATOM 783 C C . LEU A 1 99 ? -11.613 -9.241 1.177 1.00 79.81 99 LEU A C 1
ATOM 785 O O . LEU A 1 99 ? -11.905 -8.054 1.291 1.00 79.81 99 LEU A O 1
ATOM 789 N N . VAL A 1 100 ? -10.636 -9.674 0.377 1.00 82.25 100 VAL A N 1
ATOM 790 C CA . VAL A 1 100 ? -9.866 -8.789 -0.506 1.00 82.25 100 VAL A CA 1
ATOM 791 C C . VAL A 1 100 ? -10.739 -8.288 -1.654 1.00 82.25 100 VAL A C 1
ATOM 793 O O . VAL A 1 100 ? -10.692 -7.100 -1.955 1.00 82.25 100 VAL A O 1
ATOM 796 N N . GLU A 1 101 ? -11.564 -9.156 -2.243 1.00 84.88 101 GLU A N 1
ATOM 797 C CA . GLU A 1 101 ? -12.532 -8.765 -3.278 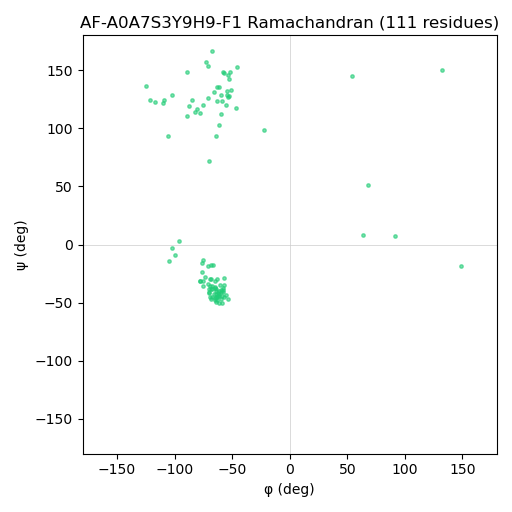1.00 84.88 101 GLU A CA 1
ATOM 798 C C . GLU A 1 101 ? -13.540 -7.750 -2.736 1.00 84.88 101 GLU A C 1
ATOM 800 O O . GLU A 1 101 ? -13.642 -6.654 -3.275 1.00 84.88 101 GLU A O 1
ATOM 805 N N . MET A 1 102 ? -14.165 -8.030 -1.588 1.00 82.88 102 MET A N 1
ATOM 806 C CA . MET A 1 102 ? -15.089 -7.088 -0.948 1.00 82.88 102 MET A CA 1
ATOM 807 C C . MET A 1 102 ? -14.428 -5.733 -0.640 1.00 82.88 102 MET A C 1
ATOM 809 O O . MET A 1 102 ? -15.069 -4.689 -0.741 1.00 82.88 102 MET A O 1
ATOM 813 N N . PHE A 1 103 ? -13.153 -5.727 -0.238 1.00 83.44 103 PHE A N 1
ATOM 814 C CA . PHE A 1 103 ? -12.437 -4.481 0.041 1.00 83.44 103 PHE A CA 1
ATOM 815 C C . PHE A 1 103 ? -12.154 -3.684 -1.238 1.00 83.44 103 PHE A C 1
ATOM 817 O O . PHE A 1 103 ? -12.268 -2.461 -1.217 1.00 83.44 103 PHE A O 1
ATOM 824 N N . ASN A 1 104 ? -11.818 -4.362 -2.340 1.00 84.44 104 ASN A N 1
ATOM 825 C CA . ASN A 1 104 ? -11.665 -3.722 -3.645 1.00 84.44 104 ASN A CA 1
ATOM 826 C C . ASN A 1 104 ? -12.996 -3.140 -4.132 1.00 84.44 104 ASN A C 1
ATOM 828 O O . ASN A 1 104 ? -13.017 -1.978 -4.521 1.00 84.44 104 ASN A O 1
ATOM 832 N N . ASP A 1 105 ? -14.099 -3.882 -4.011 1.00 83.88 105 ASP A N 1
ATOM 833 C CA . ASP A 1 105 ? -15.429 -3.415 -4.422 1.00 83.88 105 ASP A CA 1
ATOM 834 C C . ASP A 1 105 ? -15.839 -2.136 -3.670 1.00 83.88 105 ASP A C 1
ATOM 836 O O . ASP A 1 105 ? -16.322 -1.172 -4.264 1.00 83.88 105 ASP A O 1
ATOM 840 N N . VAL A 1 106 ? -15.616 -2.097 -2.349 1.00 83.81 106 VAL A N 1
ATOM 841 C CA . VAL A 1 106 ? -15.877 -0.903 -1.522 1.00 83.81 106 VAL A CA 1
ATOM 842 C C . VAL A 1 106 ? -14.970 0.255 -1.932 1.00 83.81 106 VAL A C 1
ATOM 844 O O . VAL A 1 106 ? -15.426 1.394 -2.035 1.00 83.81 106 VAL A O 1
ATOM 847 N N . TRP A 1 107 ? -13.694 -0.031 -2.185 1.00 79.12 107 TRP A N 1
ATOM 848 C CA . TRP A 1 107 ? -12.724 0.975 -2.601 1.00 79.12 107 TRP A CA 1
ATOM 849 C C . TRP A 1 107 ? -13.068 1.584 -3.967 1.00 79.12 107 TRP A C 1
ATOM 851 O O . TRP A 1 107 ? -12.934 2.795 -4.140 1.00 79.12 107 TRP A O 1
ATOM 861 N N . GLU A 1 108 ? -13.533 0.782 -4.923 1.00 82.44 108 GLU A N 1
ATOM 862 C CA . GLU A 1 108 ? -13.993 1.244 -6.238 1.00 82.44 108 GLU A CA 1
ATOM 863 C C . GLU A 1 108 ? -15.253 2.113 -6.117 1.00 82.44 108 GLU A C 1
ATOM 865 O O . GLU A 1 108 ? -15.311 3.198 -6.699 1.00 82.44 108 GLU A O 1
ATOM 870 N N . LEU A 1 109 ? -16.207 1.709 -5.271 1.00 77.62 109 LEU A N 1
ATOM 871 C CA . LEU A 1 109 ? -17.424 2.474 -4.974 1.00 77.62 109 LEU A CA 1
ATOM 872 C C . LEU A 1 109 ? -17.145 3.848 -4.346 1.00 77.62 109 LEU A C 1
ATOM 874 O O . LEU A 1 109 ? -17.816 4.822 -4.688 1.00 77.62 109 LEU A O 1
ATOM 878 N N . GLU A 1 110 ? -16.176 3.942 -3.432 1.00 74.00 110 GLU A N 1
ATOM 879 C CA . GLU A 1 110 ? -15.818 5.209 -2.779 1.00 74.00 110 GLU A CA 1
ATOM 880 C C . GLU A 1 110 ? -14.967 6.127 -3.669 1.00 74.00 110 GLU A C 1
ATOM 882 O O . GLU A 1 110 ? -15.071 7.351 -3.559 1.00 74.00 110 GLU A O 1
ATOM 887 N N . ASN A 1 111 ? -14.137 5.559 -4.552 1.00 76.38 111 ASN A N 1
ATOM 888 C CA . ASN A 1 111 ? -13.190 6.322 -5.375 1.00 76.38 111 ASN A CA 1
ATOM 889 C C . ASN A 1 111 ? -13.636 6.533 -6.832 1.00 76.38 111 ASN A C 1
ATOM 891 O O . ASN A 1 111 ? -12.951 7.250 -7.563 1.00 76.38 111 ASN A O 1
ATOM 895 N N . GLY A 1 112 ? -14.782 5.978 -7.238 1.00 59.03 112 GLY A N 1
ATOM 896 C CA . GLY A 1 112 ? -15.473 6.319 -8.483 1.00 59.03 112 GLY A CA 1
ATOM 897 C C . GLY A 1 112 ? -14.741 5.903 -9.761 1.00 59.03 112 GLY A C 1
ATOM 898 O O . GLY A 1 112 ? -14.562 6.744 -10.645 1.00 59.03 112 GLY A O 1
ATOM 899 N N . TYR A 1 113 ? -14.336 4.635 -9.852 1.00 54.41 113 TYR A N 1
ATOM 900 C CA . TYR A 1 113 ? -13.867 4.014 -11.099 1.00 54.41 113 TYR A CA 1
ATOM 901 C C . TYR A 1 113 ? -14.948 3.149 -11.746 1.00 54.41 113 TYR A C 1
ATOM 903 O O . TYR A 1 113 ? -15.747 2.545 -10.998 1.00 54.41 113 TYR A O 1
#

Secondary structure (DSSP, 8-state):
-HHHHHHHHHHHHHHHTTSPPSSPPPTTT--TTS--SSTTPPP--HHHHHHHHHHHHHTS-SSPPPPPPPPPPHHHHHHHHHSS---S-PPSS--HHHHHHHHHHHHHHHHT-

pLDDT: mean 71.56, std 11.01, range [48.81, 92.0]

Foldseek 3Di:
DVVVVVVVVVVVVVVVVPPPPPDDPPVQCDDVQQADDDPPGDRDDVSVVVVVVVVVVVVDPPDPDPPDPPDDDPVNVVVVVVVDDPPDDDDPDDDPVVVVVVVVVVVCVVVPD

Organism: Heterosigma akashiwo (NCBI:txid2829)

Solvent-accessible surface area (backbone atoms only — not comparable to full-atom values): 7429 Å² total; per-residue (Å²): 111,74,66,60,54,50,51,53,51,52,53,49,49,64,57,53,75,70,48,79,69,89,61,86,69,59,97,86,75,75,42,97,82,28,41,63,95,63,93,88,54,68,75,57,58,68,68,57,55,49,49,55,57,55,52,59,57,68,72,49,79,90,58,84,74,73,76,79,76,77,89,73,58,69,65,61,52,51,51,58,57,68,71,48,78,79,88,66,83,76,74,73,96,68,54,73,66,60,53,52,50,55,49,49,55,52,50,36,69,75,70,71,114

Sequence (113 aa):
AAAVRREAAAWLRVHLDHVPALAPVEPGEWWPEGRGPGPGRQFRNPSLERWEALRLRWRVPVVPRPPAPPPVEYDAVVDGLSARVRTFTLPARMKLGDLVEMFNDVWELENGY

Radius of gyration: 25.9 Å; Cα contacts (8 Å, |Δi|>4): 16; chains: 1; bounding box: 57×31×71 Å